Protein AF-A0A350BDI0-F1 (afdb_monomer_lite)

Structure (mmCIF, N/CA/C/O backbone):
data_AF-A0A350BDI0-F1
#
_entry.id   AF-A0A350BDI0-F1
#
loop_
_atom_site.group_PDB
_atom_site.id
_atom_site.type_symbol
_atom_site.label_atom_id
_atom_site.label_alt_id
_atom_site.label_comp_id
_atom_site.label_asym_id
_atom_site.label_entity_id
_atom_site.label_seq_id
_atom_site.pdbx_PDB_ins_code
_atom_site.Cartn_x
_atom_site.Cartn_y
_atom_site.Cartn_z
_atom_site.occupancy
_atom_site.B_iso_or_equiv
_atom_site.auth_seq_id
_atom_site.auth_comp_id
_atom_site.auth_asym_id
_atom_site.auth_atom_id
_atom_site.pdbx_PDB_model_num
ATOM 1 N N . PRO A 1 1 ? 14.916 -5.501 -2.674 1.00 59.56 1 PRO A N 1
ATOM 2 C CA . PRO A 1 1 ? 14.073 -5.862 -1.503 1.00 59.56 1 PRO A CA 1
ATOM 3 C C . PRO A 1 1 ? 14.096 -4.829 -0.357 1.00 59.56 1 PRO A C 1
ATOM 5 O O . PRO A 1 1 ? 13.028 -4.463 0.115 1.00 59.56 1 PRO A O 1
ATOM 8 N N . MET A 1 2 ? 15.261 -4.308 0.056 1.00 70.38 2 MET A N 1
ATOM 9 C CA . MET A 1 2 ? 15.358 -3.396 1.215 1.00 70.38 2 MET A CA 1
ATOM 10 C C . MET A 1 2 ? 14.711 -2.016 0.993 1.00 70.38 2 MET A C 1
ATOM 12 O O . MET A 1 2 ? 13.982 -1.538 1.856 1.00 70.38 2 MET A O 1
ATOM 16 N N . ILE A 1 3 ? 14.887 -1.408 -0.188 1.00 75.31 3 ILE A N 1
ATOM 17 C CA . ILE A 1 3 ? 14.303 -0.087 -0.506 1.00 75.31 3 ILE A CA 1
ATOM 18 C C . ILE A 1 3 ? 12.767 -0.131 -0.487 1.00 75.31 3 ILE A C 1
ATOM 20 O O . ILE A 1 3 ? 12.124 0.785 0.014 1.00 75.31 3 ILE A O 1
ATOM 24 N N . ALA A 1 4 ? 12.167 -1.226 -0.965 1.00 73.25 4 ALA A N 1
ATOM 25 C CA . ALA A 1 4 ? 10.717 -1.405 -0.957 1.00 73.25 4 ALA A CA 1
ATOM 26 C C . ALA A 1 4 ? 10.143 -1.430 0.473 1.00 73.25 4 ALA A C 1
ATOM 28 O O . ALA A 1 4 ? 9.138 -0.776 0.737 1.00 73.25 4 ALA A O 1
ATOM 29 N N . ILE A 1 5 ? 10.817 -2.114 1.404 1.00 77.25 5 ILE A N 1
ATOM 30 C CA . ILE A 1 5 ? 10.423 -2.169 2.821 1.00 77.25 5 ILE A CA 1
ATOM 31 C C . ILE A 1 5 ? 10.563 -0.790 3.476 1.00 77.25 5 ILE A C 1
ATOM 33 O O . ILE A 1 5 ? 9.698 -0.384 4.252 1.00 77.25 5 ILE A O 1
ATOM 37 N N . MET A 1 6 ? 11.613 -0.039 3.133 1.00 80.25 6 MET A N 1
ATOM 38 C CA . MET A 1 6 ? 11.813 1.323 3.631 1.00 80.25 6 MET A CA 1
ATOM 39 C C . MET A 1 6 ? 10.708 2.270 3.139 1.00 80.25 6 MET A C 1
ATOM 41 O O . MET A 1 6 ? 10.126 2.999 3.941 1.00 80.25 6 MET A O 1
ATOM 45 N N . LEU A 1 7 ? 10.358 2.209 1.848 1.00 78.62 7 LEU A N 1
ATOM 46 C CA . LEU A 1 7 ? 9.259 2.987 1.261 1.00 78.62 7 LEU A CA 1
ATOM 47 C C . LEU A 1 7 ? 7.909 2.633 1.895 1.00 78.62 7 LEU A C 1
ATOM 49 O O . LEU A 1 7 ? 7.132 3.526 2.232 1.00 78.62 7 LEU A O 1
ATOM 53 N N . GLN A 1 8 ? 7.648 1.342 2.107 1.00 80.00 8 GLN A N 1
ATOM 54 C CA . GLN A 1 8 ? 6.439 0.877 2.781 1.00 80.00 8 GLN A CA 1
ATOM 55 C C . GLN A 1 8 ? 6.377 1.383 4.231 1.00 80.00 8 GLN A C 1
ATOM 57 O O . GLN A 1 8 ? 5.349 1.907 4.654 1.00 80.00 8 GLN A O 1
ATOM 62 N N . SER A 1 9 ? 7.479 1.293 4.976 1.00 80.44 9 SER A N 1
ATOM 63 C CA . SER A 1 9 ? 7.568 1.764 6.367 1.00 80.44 9 SER A CA 1
ATOM 64 C C . SER A 1 9 ? 7.362 3.277 6.481 1.00 80.44 9 SER A C 1
ATOM 66 O O . SER A 1 9 ? 6.644 3.742 7.366 1.00 80.44 9 SER A O 1
ATOM 68 N N . LEU A 1 10 ? 7.935 4.051 5.554 1.00 83.69 10 LEU A N 1
ATOM 69 C CA . LEU A 1 10 ? 7.781 5.506 5.502 1.00 83.69 10 LEU A CA 1
ATOM 70 C C . LEU A 1 10 ? 6.335 5.917 5.196 1.00 83.69 10 LEU A C 1
ATOM 72 O O . LEU A 1 10 ? 5.804 6.845 5.814 1.00 83.69 10 LEU A O 1
ATOM 76 N N . LEU A 1 11 ? 5.672 5.195 4.291 1.00 85.50 11 LEU A N 1
ATOM 77 C CA . LEU A 1 11 ? 4.246 5.377 4.031 1.00 85.50 11 LEU A CA 1
ATOM 78 C C . LEU A 1 11 ? 3.411 5.084 5.273 1.00 85.50 11 LEU A C 1
ATOM 80 O O . LEU A 1 11 ? 2.611 5.926 5.672 1.00 85.50 11 LEU A O 1
ATOM 84 N N . VAL A 1 12 ? 3.624 3.933 5.916 1.00 84.06 12 VAL A N 1
ATOM 85 C CA . VAL A 1 12 ? 2.906 3.565 7.145 1.00 84.06 12 VAL A CA 1
ATOM 86 C C . VAL A 1 12 ? 3.048 4.674 8.182 1.00 84.06 12 VAL A C 1
ATOM 88 O O . VAL A 1 12 ? 2.034 5.192 8.645 1.00 84.06 12 VAL A O 1
ATOM 91 N N . PHE A 1 13 ? 4.278 5.108 8.471 1.00 83.94 13 PHE A N 1
ATOM 92 C CA . PHE A 1 13 ? 4.558 6.185 9.423 1.00 83.94 13 PHE A CA 1
ATOM 93 C C . PHE A 1 13 ? 3.801 7.481 9.094 1.00 83.94 13 PHE A C 1
ATOM 95 O O . PHE A 1 13 ? 3.209 8.101 9.980 1.00 83.94 13 PHE A O 1
ATOM 102 N N . SER A 1 14 ? 3.754 7.856 7.815 1.00 82.25 14 SER A N 1
ATOM 103 C CA . SER A 1 14 ? 3.055 9.062 7.351 1.00 82.25 14 SER A CA 1
ATOM 104 C C . SER A 1 14 ? 1.539 8.991 7.578 1.00 82.25 14 SER A C 1
ATOM 106 O O . SER A 1 14 ? 0.902 10.007 7.866 1.00 82.25 14 SER A O 1
ATOM 108 N N . PHE A 1 15 ? 0.956 7.792 7.500 1.00 83.81 15 PHE A N 1
ATOM 109 C CA . PHE A 1 15 ? -0.486 7.580 7.644 1.00 83.81 15 PHE A CA 1
ATOM 110 C C . PHE A 1 15 ? -0.942 7.244 9.074 1.00 83.81 15 PHE A C 1
ATOM 112 O O . PHE A 1 15 ? -2.139 7.382 9.351 1.00 83.81 15 PHE A O 1
ATOM 119 N N . VAL A 1 16 ? -0.039 6.891 10.005 1.00 83.44 16 VAL A N 1
ATOM 120 C CA . VAL A 1 16 ? -0.389 6.621 11.419 1.00 83.44 16 VAL A CA 1
ATOM 121 C C . VAL A 1 16 ? -1.165 7.792 12.031 1.00 83.44 16 VAL A C 1
ATOM 123 O O . VAL A 1 16 ? -2.277 7.603 12.525 1.00 83.44 16 VAL A O 1
ATOM 126 N N . LYS A 1 17 ? -0.651 9.024 11.909 1.00 80.19 17 LYS A N 1
ATOM 127 C CA . LYS A 1 17 ? -1.296 10.224 12.482 1.00 80.19 17 LYS A CA 1
ATOM 128 C C . LYS A 1 17 ? -2.691 10.490 11.912 1.00 80.19 17 LYS A C 1
ATOM 130 O O . LYS A 1 17 ? -3.558 11.040 12.588 1.00 80.19 17 LYS A O 1
ATOM 135 N N . VAL A 1 18 ? -2.920 10.125 10.650 1.00 82.31 18 VAL A N 1
ATOM 136 C CA . VAL A 1 18 ? -4.236 10.267 10.012 1.00 82.31 18 VAL A CA 1
ATOM 137 C C . VAL A 1 18 ? -5.188 9.186 10.529 1.00 82.31 18 VAL A C 1
ATOM 139 O O . VAL A 1 18 ? -6.356 9.470 10.793 1.00 82.31 18 VAL A O 1
ATOM 142 N N . PHE A 1 19 ? -4.685 7.967 10.746 1.00 82.69 19 PHE A N 1
ATOM 143 C CA . PHE A 1 19 ? -5.452 6.839 11.276 1.00 82.69 19 PHE A CA 1
ATOM 144 C C . PHE A 1 19 ? -5.875 7.013 12.747 1.00 82.69 19 PHE A C 1
ATOM 146 O O . PHE A 1 19 ? -6.914 6.495 13.163 1.00 82.69 19 PHE A O 1
ATOM 153 N N . GLU A 1 20 ? -5.120 7.779 13.534 1.00 82.50 20 GLU A N 1
ATOM 154 C CA . GLU A 1 20 ? -5.454 8.107 14.929 1.00 82.50 20 GLU A CA 1
ATOM 155 C C . GLU A 1 20 ? -6.651 9.064 15.068 1.00 82.50 20 GLU A C 1
ATOM 157 O O . GLU A 1 20 ? -7.243 9.176 16.147 1.00 82.50 20 GLU A O 1
ATOM 162 N N . ARG A 1 21 ? -7.079 9.725 13.982 1.00 83.50 21 ARG A N 1
ATOM 163 C CA . ARG A 1 21 ? -8.254 10.607 14.015 1.00 83.50 21 ARG A CA 1
ATOM 164 C C . ARG A 1 21 ? -9.523 9.822 14.372 1.00 83.50 21 ARG A C 1
ATOM 166 O O . ARG A 1 21 ? -9.756 8.706 13.910 1.00 83.50 21 ARG A O 1
ATOM 173 N N . LYS A 1 22 ? -10.396 10.432 15.186 1.00 78.56 22 LYS A N 1
ATOM 174 C CA . LYS A 1 22 ? -11.619 9.778 15.696 1.00 78.56 22 LYS A CA 1
ATOM 175 C C . LYS A 1 22 ? -12.635 9.432 14.601 1.00 78.56 22 LYS A C 1
ATOM 177 O O . LYS A 1 22 ? -13.377 8.466 14.760 1.00 78.56 22 LYS A O 1
ATOM 182 N N . GLN A 1 23 ? -12.682 10.192 13.50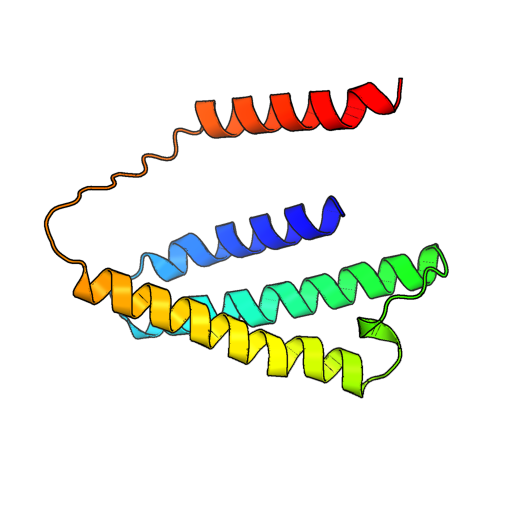6 1.00 87.44 23 GLN A N 1
ATOM 183 C CA . GLN A 1 23 ? -13.673 9.973 12.451 1.00 87.44 23 GLN A CA 1
ATOM 184 C C . GLN A 1 23 ? -13.318 8.742 11.608 1.00 87.44 23 GLN A C 1
ATOM 186 O O . GLN A 1 23 ? -12.214 8.632 11.076 1.00 87.44 23 GLN A O 1
ATOM 191 N N . ILE A 1 24 ? -14.286 7.836 11.445 1.00 84.44 24 ILE A N 1
ATOM 192 C CA . ILE A 1 24 ? -14.142 6.598 10.660 1.00 84.44 24 ILE A CA 1
ATOM 193 C C . ILE A 1 24 ? -13.760 6.886 9.203 1.00 84.44 24 ILE A C 1
ATOM 195 O O . ILE A 1 24 ? -12.952 6.151 8.641 1.00 84.44 24 ILE A O 1
ATOM 199 N N . GLY A 1 25 ? -14.266 7.980 8.620 1.00 86.88 25 GLY A N 1
ATOM 200 C CA . GLY A 1 25 ? -13.929 8.386 7.254 1.00 86.88 25 GLY A CA 1
ATOM 201 C C . GLY A 1 25 ? -12.421 8.539 7.035 1.00 86.88 25 GLY A C 1
ATOM 202 O O . GLY A 1 25 ? -11.892 7.991 6.073 1.00 86.88 25 GLY A O 1
ATOM 203 N N . TYR A 1 26 ? -11.704 9.172 7.973 1.00 87.56 26 TYR A N 1
ATOM 204 C CA . TYR A 1 26 ? -10.244 9.290 7.887 1.00 87.56 26 TYR A CA 1
ATOM 205 C C . TYR A 1 26 ? -9.543 7.935 7.979 1.00 87.56 26 TYR A C 1
ATOM 207 O O . TYR A 1 26 ? -8.549 7.727 7.298 1.00 87.56 26 TYR A O 1
ATOM 215 N N . LYS A 1 27 ? -10.066 6.987 8.764 1.00 87.19 27 LYS A N 1
ATOM 216 C CA . LYS A 1 27 ? -9.471 5.647 8.886 1.00 87.19 27 LYS A CA 1
ATOM 217 C C . LYS A 1 27 ? -9.603 4.848 7.596 1.00 87.19 27 LYS A C 1
ATOM 219 O O . LYS A 1 27 ? -8.628 4.249 7.155 1.00 87.19 27 LYS A O 1
ATOM 224 N N . ILE A 1 28 ? -10.785 4.876 6.981 1.00 88.00 28 ILE A N 1
ATOM 225 C CA . ILE A 1 28 ? -11.038 4.217 5.693 1.00 88.00 28 ILE A CA 1
ATOM 226 C C . ILE A 1 28 ? -10.168 4.850 4.603 1.00 88.00 28 ILE A C 1
ATOM 228 O O . ILE A 1 28 ? -9.496 4.136 3.861 1.00 88.00 28 ILE A O 1
ATOM 232 N N . LEU A 1 29 ? -10.118 6.185 4.557 1.00 89.88 29 LEU A N 1
ATOM 233 C CA . LEU A 1 29 ? -9.281 6.915 3.608 1.00 89.88 29 LEU A CA 1
ATOM 234 C C . LEU A 1 29 ? -7.794 6.588 3.797 1.00 89.88 29 LEU A C 1
ATOM 236 O O . LEU A 1 29 ? -7.095 6.400 2.805 1.00 89.88 29 LEU A O 1
ATOM 240 N N . SER A 1 30 ? -7.319 6.468 5.040 1.00 87.94 30 SER A N 1
ATOM 241 C CA . SER A 1 30 ? -5.942 6.059 5.338 1.00 87.94 30 SER A CA 1
ATOM 242 C C . SER A 1 30 ? -5.647 4.643 4.859 1.00 87.94 30 SER A C 1
ATOM 244 O O . SER A 1 30 ? -4.595 4.432 4.270 1.00 87.94 30 SER A O 1
ATOM 246 N N . ILE A 1 31 ? -6.556 3.684 5.070 1.00 89.81 31 ILE A N 1
ATOM 247 C CA . ILE A 1 31 ? -6.377 2.297 4.607 1.00 89.81 31 ILE A CA 1
ATOM 248 C C . ILE A 1 31 ? -6.244 2.261 3.081 1.00 89.81 31 ILE A C 1
ATOM 250 O O . ILE A 1 31 ? -5.280 1.699 2.562 1.00 89.81 31 ILE A O 1
ATOM 254 N N . ALA A 1 32 ? -7.174 2.901 2.369 1.00 91.25 32 ALA A N 1
ATOM 255 C CA . ALA A 1 32 ? -7.148 2.941 0.911 1.00 91.25 32 ALA A CA 1
ATOM 256 C C . ALA A 1 32 ? -5.890 3.660 0.396 1.00 91.25 32 ALA A C 1
ATOM 258 O O . ALA A 1 32 ? -5.139 3.112 -0.408 1.00 91.25 32 ALA A O 1
ATOM 259 N N . SER A 1 33 ? -5.615 4.863 0.909 1.00 90.94 33 SER A N 1
ATOM 260 C CA . SER A 1 33 ? -4.455 5.666 0.499 1.00 90.94 33 SER A CA 1
ATOM 261 C C . SER A 1 33 ? -3.132 4.947 0.745 1.00 90.94 33 SER A C 1
ATOM 263 O O . SER A 1 33 ? -2.246 5.003 -0.103 1.00 90.94 33 SER A O 1
ATOM 265 N N . LEU A 1 34 ? -3.002 4.236 1.867 1.00 90.69 34 LEU A N 1
ATOM 266 C CA . LEU A 1 34 ? -1.814 3.443 2.172 1.00 90.69 34 LEU A CA 1
ATOM 267 C C . LEU A 1 34 ? -1.656 2.295 1.172 1.00 90.69 34 LEU A C 1
ATOM 269 O O . LEU A 1 34 ? -0.566 2.107 0.635 1.00 90.69 34 LEU A O 1
ATOM 273 N N . SER A 1 35 ? -2.744 1.586 0.862 1.00 91.00 35 SER A N 1
ATOM 274 C CA . SER A 1 35 ? -2.718 0.442 -0.050 1.00 91.00 35 SER A CA 1
ATOM 275 C C . SER A 1 35 ? -2.325 0.822 -1.481 1.00 91.00 35 SER A C 1
ATOM 277 O O . SER A 1 35 ? -1.455 0.180 -2.085 1.00 91.00 35 SER A O 1
ATOM 279 N N . PHE A 1 36 ? -2.916 1.894 -2.019 1.00 93.06 36 PHE A N 1
ATOM 280 C CA . PHE A 1 36 ? -2.587 2.396 -3.357 1.00 93.06 36 PHE A CA 1
ATOM 281 C C . PHE A 1 36 ? -1.239 3.121 -3.385 1.00 93.06 36 PHE A C 1
ATOM 283 O O . PHE A 1 36 ? -0.455 2.927 -4.315 1.00 93.06 36 PHE A O 1
ATOM 290 N N . GLY A 1 37 ? -0.940 3.918 -2.356 1.00 91.12 37 GLY A N 1
ATOM 291 C CA . GLY A 1 37 ? 0.296 4.692 -2.261 1.00 91.12 37 GLY A CA 1
ATOM 292 C C . GLY A 1 37 ? 1.535 3.804 -2.255 1.00 91.12 37 GLY A C 1
ATOM 293 O O . GLY A 1 37 ? 2.478 4.059 -3.004 1.00 91.12 37 GLY A O 1
ATOM 294 N N . TRP A 1 38 ? 1.516 2.713 -1.484 1.00 90.06 38 TRP A N 1
ATOM 295 C CA . TRP A 1 38 ? 2.632 1.763 -1.461 1.00 90.06 38 TRP A CA 1
ATOM 296 C C . TRP A 1 38 ? 2.843 1.116 -2.826 1.00 90.06 38 TRP A C 1
ATOM 298 O O . TRP A 1 38 ? 3.975 1.051 -3.294 1.00 90.06 38 TRP A O 1
ATOM 308 N N . ARG A 1 39 ? 1.772 0.702 -3.507 1.00 91.12 39 ARG A N 1
ATOM 309 C CA . ARG A 1 39 ? 1.873 0.086 -4.837 1.00 91.12 39 ARG A CA 1
ATOM 310 C C . ARG A 1 39 ? 2.441 1.044 -5.869 1.00 91.12 39 ARG A C 1
ATOM 312 O O . ARG A 1 39 ? 3.292 0.638 -6.653 1.00 91.12 39 ARG A O 1
ATOM 319 N N . ALA A 1 40 ? 2.016 2.304 -5.847 1.00 91.50 40 ALA A N 1
ATOM 320 C CA . ALA A 1 40 ? 2.564 3.324 -6.731 1.00 91.50 40 ALA A CA 1
ATOM 321 C C . ALA A 1 40 ? 4.072 3.517 -6.491 1.00 91.50 40 ALA A C 1
ATOM 323 O O . ALA A 1 40 ? 4.855 3.473 -7.442 1.00 91.50 40 ALA A O 1
ATOM 324 N N . LEU A 1 41 ? 4.498 3.640 -5.226 1.00 90.94 41 LEU A N 1
ATOM 325 C CA . LEU A 1 41 ? 5.922 3.734 -4.882 1.00 90.94 41 LEU A CA 1
ATOM 326 C C . LEU A 1 41 ? 6.695 2.460 -5.239 1.00 90.94 41 LEU A C 1
ATOM 328 O O . LEU A 1 41 ? 7.838 2.540 -5.687 1.00 90.94 41 LEU A O 1
ATOM 332 N N . PHE A 1 42 ? 6.082 1.288 -5.080 1.00 91.38 42 PHE A N 1
ATOM 333 C CA . PHE A 1 42 ? 6.689 0.020 -5.459 1.00 91.38 42 PHE A CA 1
ATOM 334 C C . PHE A 1 42 ? 6.935 -0.047 -6.961 1.00 91.38 42 PHE A C 1
ATOM 336 O O . PHE A 1 42 ? 8.057 -0.354 -7.355 1.00 91.38 42 PHE A O 1
ATOM 343 N N . ILE A 1 43 ? 5.929 0.291 -7.778 1.00 92.81 43 ILE A N 1
ATOM 344 C CA . ILE A 1 43 ? 6.051 0.364 -9.239 1.00 92.81 43 ILE A CA 1
ATOM 345 C C . ILE A 1 43 ? 7.167 1.331 -9.636 1.00 92.81 43 ILE A C 1
ATOM 347 O O . ILE A 1 43 ? 8.022 0.963 -10.438 1.00 92.81 43 ILE A O 1
ATOM 351 N N . ALA A 1 44 ? 7.217 2.524 -9.037 1.00 89.75 44 ALA A N 1
ATOM 352 C CA . ALA A 1 44 ? 8.288 3.484 -9.298 1.00 89.75 44 ALA A CA 1
ATOM 353 C C . ALA A 1 44 ? 9.671 2.897 -8.966 1.00 89.75 44 ALA A C 1
ATOM 355 O O . ALA A 1 44 ? 10.594 2.964 -9.779 1.00 89.75 44 ALA A O 1
ATOM 356 N N . ASN A 1 45 ? 9.805 2.249 -7.806 1.00 89.50 45 ASN A N 1
ATOM 357 C CA . ASN A 1 45 ? 11.051 1.613 -7.402 1.00 89.50 45 ASN A CA 1
ATOM 358 C C . ASN A 1 45 ? 11.462 0.483 -8.360 1.00 89.50 45 ASN A C 1
ATOM 360 O O . ASN A 1 45 ? 12.617 0.437 -8.781 1.00 89.50 45 AS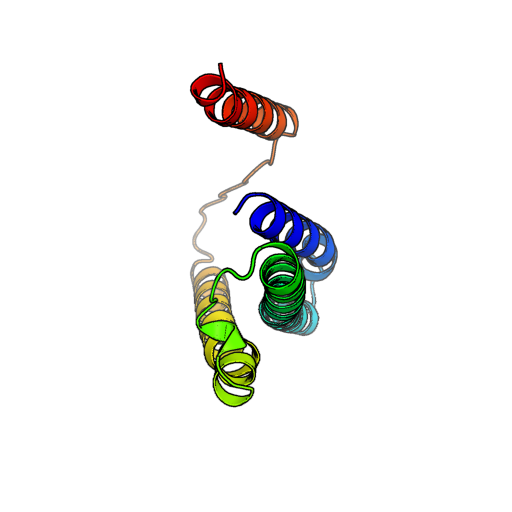N A O 1
ATOM 364 N N . ILE A 1 46 ? 10.559 -0.434 -8.720 1.00 91.00 46 ILE A N 1
ATOM 365 C CA . ILE A 1 46 ? 10.911 -1.531 -9.635 1.00 91.00 46 ILE A CA 1
ATOM 366 C C . ILE A 1 46 ? 11.172 -1.025 -11.057 1.00 91.00 46 ILE A C 1
ATOM 368 O O . ILE A 1 46 ? 12.017 -1.600 -11.730 1.00 91.00 46 ILE A O 1
ATOM 372 N N . ALA A 1 47 ? 10.528 0.061 -11.498 1.00 90.19 47 ALA A N 1
ATOM 373 C CA . ALA A 1 47 ? 10.787 0.676 -12.800 1.00 90.19 47 ALA A CA 1
ATOM 374 C C . ALA A 1 47 ? 12.208 1.248 -12.876 1.00 90.19 47 ALA A C 1
ATOM 376 O O . ALA A 1 47 ? 12.926 0.985 -13.840 1.00 90.19 47 ALA A O 1
ATOM 377 N N . ILE A 1 48 ? 12.649 1.949 -11.826 1.00 88.75 48 ILE A N 1
ATOM 378 C CA . ILE A 1 48 ? 14.034 2.427 -11.711 1.00 88.75 48 ILE A CA 1
ATOM 379 C C . ILE A 1 48 ? 15.005 1.241 -11.699 1.00 88.75 48 ILE A C 1
ATOM 381 O O . ILE A 1 48 ? 15.973 1.225 -12.454 1.00 88.75 48 ILE A O 1
ATOM 385 N N . ASN A 1 49 ? 14.737 0.216 -10.884 1.00 86.81 49 ASN A N 1
ATOM 386 C CA . ASN A 1 49 ? 15.606 -0.963 -10.823 1.00 86.81 49 ASN A CA 1
ATOM 387 C C . ASN A 1 49 ? 15.660 -1.707 -12.165 1.00 86.81 49 ASN A C 1
ATOM 389 O O . ASN A 1 49 ? 16.736 -2.149 -12.561 1.00 86.81 49 ASN A O 1
ATOM 393 N N . HIS A 1 50 ? 14.540 -1.821 -12.881 1.00 89.31 50 HIS A N 1
ATOM 394 C CA . HIS A 1 50 ? 14.496 -2.414 -14.215 1.00 89.31 50 HIS A CA 1
ATOM 395 C C . HIS A 1 50 ? 15.370 -1.633 -15.198 1.00 89.31 50 HIS A C 1
ATOM 397 O O . HIS A 1 50 ? 16.181 -2.236 -15.892 1.00 89.31 50 HIS A O 1
ATOM 403 N N . ALA A 1 51 ? 15.273 -0.301 -15.199 1.00 88.62 51 ALA A N 1
ATOM 404 C CA . ALA A 1 51 ? 16.089 0.552 -16.058 1.00 88.62 51 ALA A CA 1
ATOM 405 C C . ALA A 1 51 ? 17.597 0.435 -15.763 1.00 88.62 51 ALA A C 1
ATOM 407 O O . ALA A 1 51 ? 18.407 0.530 -16.679 1.00 88.62 51 ALA A O 1
ATOM 408 N N . LEU A 1 52 ? 17.975 0.208 -14.500 1.00 89.56 52 LEU A N 1
ATOM 409 C CA . LEU A 1 52 ? 19.378 0.092 -14.083 1.00 89.56 52 LEU A CA 1
ATOM 410 C C . LEU A 1 52 ? 19.969 -1.311 -14.277 1.00 89.56 52 LEU A C 1
ATOM 412 O O . LEU A 1 52 ? 21.154 -1.438 -14.566 1.00 89.56 52 LEU A O 1
ATOM 416 N N . THR A 1 53 ? 19.175 -2.363 -14.072 1.00 90.44 53 THR A N 1
ATOM 417 C CA . THR A 1 53 ? 19.673 -3.752 -13.997 1.00 90.44 53 THR A CA 1
ATOM 418 C C . THR A 1 53 ? 19.211 -4.640 -15.147 1.00 90.44 53 THR A C 1
ATOM 420 O O . THR A 1 53 ? 19.723 -5.743 -15.308 1.00 90.44 53 THR A O 1
ATOM 423 N N . GLY A 1 54 ? 18.207 -4.212 -15.915 1.00 87.44 54 GLY A N 1
ATOM 424 C CA . GLY A 1 54 ? 17.542 -5.042 -16.919 1.00 87.44 54 GLY A CA 1
ATOM 425 C C . GLY A 1 54 ? 16.702 -6.184 -16.335 1.00 87.44 54 GLY A C 1
ATOM 426 O O . GLY A 1 54 ? 16.156 -6.985 -17.090 1.00 87.44 54 GLY A O 1
ATOM 427 N N . PHE A 1 55 ? 16.571 -6.284 -15.005 1.00 88.81 55 PHE A N 1
ATOM 428 C CA . PHE A 1 55 ? 15.864 -7.392 -14.367 1.00 88.81 55 PHE A CA 1
ATOM 429 C C . PHE A 1 55 ? 14.364 -7.378 -14.712 1.00 88.81 55 PHE A C 1
ATOM 431 O O . PHE A 1 55 ? 13.700 -6.369 -14.459 1.00 88.81 55 PHE A O 1
ATOM 438 N N . PRO A 1 56 ? 13.790 -8.466 -15.255 1.00 89.06 56 PRO A N 1
ATOM 439 C CA . PRO A 1 56 ? 12.395 -8.485 -15.681 1.00 89.06 56 PRO A CA 1
ATOM 440 C C . PRO A 1 56 ? 11.444 -8.620 -14.481 1.00 89.06 56 PRO A C 1
ATOM 442 O O . PRO A 1 56 ? 11.360 -9.670 -13.845 1.00 89.06 56 PRO A O 1
ATOM 445 N N . PHE A 1 57 ? 10.677 -7.567 -14.190 1.00 89.88 57 PHE A N 1
ATOM 446 C CA . PHE A 1 57 ? 9.613 -7.606 -13.181 1.00 89.88 57 PHE A CA 1
ATOM 447 C C . PHE A 1 57 ? 8.261 -7.888 -13.837 1.00 89.88 57 PHE A C 1
ATOM 449 O O . PHE A 1 57 ? 7.849 -7.162 -14.740 1.00 89.88 57 PHE A O 1
ATOM 456 N N . SER A 1 58 ? 7.530 -8.894 -13.345 1.00 91.50 58 SER A N 1
ATOM 457 C CA . SER A 1 58 ? 6.222 -9.300 -13.891 1.00 91.50 58 SER A CA 1
ATOM 458 C C . SER A 1 58 ? 5.186 -8.174 -13.884 1.00 91.50 58 SER A C 1
ATOM 460 O O . SER A 1 58 ? 4.335 -8.101 -14.768 1.00 91.50 58 SER A O 1
ATOM 462 N N . GLN A 1 59 ? 5.289 -7.256 -12.923 1.00 91.50 59 GLN A N 1
ATOM 463 C CA . GLN A 1 59 ? 4.412 -6.095 -12.806 1.00 91.50 59 GLN A CA 1
ATOM 464 C C . GLN A 1 59 ? 4.669 -5.039 -13.888 1.00 91.50 59 GLN A C 1
ATOM 466 O O . GLN A 1 59 ? 3.786 -4.228 -14.122 1.00 91.50 59 GLN A O 1
ATOM 471 N N . LEU A 1 60 ? 5.840 -5.042 -14.540 1.00 92.31 60 LEU A N 1
ATOM 472 C CA . LEU A 1 60 ? 6.209 -4.093 -15.600 1.00 92.31 60 LEU A CA 1
ATOM 473 C C . LEU A 1 60 ? 6.069 -4.675 -17.015 1.00 92.31 60 LEU A C 1
ATOM 475 O O . LEU A 1 60 ? 6.277 -3.954 -17.985 1.00 92.31 60 LEU A O 1
ATOM 479 N N . VAL A 1 61 ? 5.714 -5.959 -17.148 1.00 91.75 61 VAL A N 1
ATOM 480 C CA . VAL A 1 61 ? 5.634 -6.655 -18.450 1.00 91.75 61 VAL A CA 1
ATOM 481 C C . VAL A 1 61 ? 4.609 -6.011 -19.386 1.00 91.75 61 VAL A C 1
ATOM 483 O O . VAL A 1 61 ? 4.778 -6.022 -20.601 1.00 91.75 61 VAL A O 1
ATOM 486 N N . SER A 1 62 ? 3.532 -5.449 -18.838 1.00 93.69 62 SER A N 1
ATOM 487 C CA . SER A 1 62 ? 2.519 -4.732 -19.611 1.00 93.69 62 SER A CA 1
ATOM 488 C C . SER A 1 62 ? 1.832 -3.672 -18.761 1.00 93.69 62 SER A C 1
ATOM 490 O O . SER A 1 62 ? 1.728 -3.814 -17.542 1.00 93.69 62 SER A O 1
ATOM 492 N N . SER A 1 63 ? 1.264 -2.651 -19.407 1.00 91.81 63 SER A N 1
ATOM 493 C CA . SER A 1 63 ? 0.436 -1.647 -18.726 1.00 91.81 63 SER A CA 1
ATOM 494 C C . SER A 1 63 ? -0.735 -2.286 -17.973 1.00 91.81 63 SER A C 1
ATOM 496 O O . SER A 1 63 ? -1.089 -1.830 -16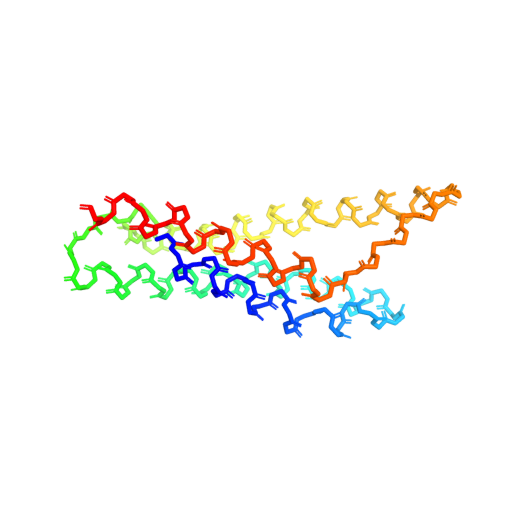.889 1.00 91.81 63 SER A O 1
ATOM 498 N N . GLN A 1 64 ? -1.294 -3.382 -18.498 1.00 95.12 64 GLN A N 1
ATOM 499 C CA . GLN A 1 64 ? -2.368 -4.122 -17.840 1.00 95.12 64 GLN A CA 1
ATOM 500 C C . GLN A 1 64 ? -1.900 -4.792 -16.542 1.00 95.12 64 GLN A C 1
ATOM 502 O O . GLN A 1 64 ? -2.629 -4.765 -15.549 1.00 95.12 64 GLN A O 1
ATOM 507 N N . ALA A 1 65 ? -0.691 -5.362 -16.518 1.00 92.75 65 ALA A N 1
ATOM 508 C CA . ALA A 1 65 ? -0.106 -5.939 -15.308 1.00 92.75 65 ALA A CA 1
ATOM 509 C C . ALA A 1 65 ? 0.152 -4.858 -14.246 1.00 92.75 65 ALA A C 1
ATOM 511 O O . ALA A 1 65 ? -0.211 -5.050 -13.083 1.00 92.75 65 ALA A O 1
ATOM 512 N N . THR A 1 66 ? 0.673 -3.696 -14.655 1.00 93.88 66 THR A N 1
ATOM 513 C CA . THR A 1 66 ? 0.883 -2.542 -13.768 1.00 93.88 66 THR A CA 1
ATOM 514 C C . THR A 1 66 ? -0.432 -2.061 -13.158 1.00 93.88 66 THR A C 1
ATOM 516 O O . THR A 1 66 ? -0.543 -1.916 -11.939 1.00 93.88 66 THR A O 1
ATOM 519 N N . LEU A 1 67 ? -1.455 -1.842 -13.990 1.00 94.25 67 LEU A N 1
ATOM 520 C CA . LEU A 1 67 ? -2.763 -1.369 -13.537 1.00 94.25 67 LEU A CA 1
ATOM 521 C C . LEU A 1 67 ? -3.464 -2.404 -12.654 1.00 94.25 67 LEU A C 1
ATOM 523 O O . LEU A 1 67 ? -4.033 -2.036 -11.630 1.00 94.25 67 LEU A O 1
ATOM 527 N N . SER A 1 68 ? -3.377 -3.694 -12.987 1.00 94.50 68 SER A N 1
ATOM 528 C CA . SER A 1 68 ? -3.926 -4.769 -12.149 1.00 94.50 68 SER A CA 1
ATOM 529 C C . SER A 1 68 ? -3.230 -4.812 -10.788 1.00 94.50 68 SER A C 1
ATOM 531 O O . SER A 1 68 ? -3.886 -4.921 -9.754 1.00 94.50 68 SER A O 1
ATOM 533 N N . PHE A 1 69 ? -1.906 -4.649 -10.762 1.00 93.69 69 PHE A N 1
ATOM 534 C CA . PHE A 1 69 ? -1.158 -4.598 -9.513 1.00 93.69 69 PHE A CA 1
ATOM 535 C C . PHE A 1 69 ? -1.579 -3.412 -8.637 1.00 93.69 69 PHE A C 1
ATOM 537 O O . PHE A 1 69 ? -1.814 -3.593 -7.443 1.00 93.69 69 PHE A O 1
ATOM 544 N N . ILE A 1 70 ? -1.713 -2.217 -9.220 1.00 93.62 70 ILE A N 1
ATOM 545 C CA . ILE A 1 70 ? -2.104 -1.009 -8.483 1.00 93.62 70 ILE A CA 1
ATOM 546 C C . ILE A 1 70 ? -3.562 -1.102 -8.020 1.00 93.62 70 ILE A C 1
ATOM 548 O O . ILE A 1 70 ? -3.840 -0.945 -6.833 1.00 93.62 70 ILE A O 1
ATOM 552 N N . PHE A 1 71 ? -4.488 -1.362 -8.942 1.00 94.31 71 PHE A N 1
ATOM 553 C CA . PHE A 1 71 ? -5.918 -1.239 -8.685 1.00 94.31 71 PHE A CA 1
ATOM 554 C C . PHE A 1 71 ? -6.543 -2.517 -8.144 1.00 94.31 71 PHE A C 1
ATOM 556 O O . PHE A 1 71 ? -7.133 -2.481 -7.068 1.00 94.31 71 PHE A O 1
ATOM 563 N N . LEU A 1 72 ? -6.406 -3.649 -8.840 1.00 93.81 72 LEU A N 1
ATOM 564 C CA . LEU A 1 72 ? -7.058 -4.896 -8.430 1.00 93.81 72 LEU A CA 1
ATOM 565 C C . LEU A 1 72 ? -6.494 -5.382 -7.094 1.00 93.81 72 LEU A C 1
ATOM 567 O O . LEU A 1 72 ? -7.243 -5.565 -6.134 1.00 93.81 72 LEU A O 1
ATOM 571 N N . TYR A 1 73 ? -5.170 -5.520 -6.991 1.00 93.00 73 TYR A N 1
ATOM 572 C CA . TYR A 1 73 ? -4.567 -5.953 -5.730 1.00 93.00 73 TYR A CA 1
ATOM 573 C C . TYR A 1 73 ? -4.654 -4.880 -4.643 1.00 93.00 73 TYR A C 1
ATOM 575 O O . TYR A 1 73 ? -4.686 -5.236 -3.466 1.00 93.00 73 TYR A O 1
ATOM 583 N N . GLY A 1 74 ? -4.701 -3.592 -5.004 1.00 92.25 74 GLY A N 1
ATOM 584 C CA . GLY A 1 74 ? -4.930 -2.500 -4.051 1.00 92.25 74 GLY A CA 1
ATOM 585 C C . GLY A 1 74 ? -6.327 -2.553 -3.441 1.00 92.25 74 GLY A C 1
ATOM 586 O O . GLY A 1 74 ? -6.481 -2.445 -2.226 1.00 92.25 74 GLY A O 1
ATOM 587 N N . LEU A 1 75 ? -7.350 -2.816 -4.256 1.00 93.94 75 LEU A N 1
ATOM 588 C CA . LEU A 1 75 ? -8.718 -3.024 -3.785 1.00 93.94 75 LEU A CA 1
ATOM 589 C C . LEU A 1 75 ? -8.838 -4.282 -2.923 1.00 93.94 75 LEU A C 1
ATOM 591 O O . LEU A 1 75 ? -9.481 -4.230 -1.876 1.00 93.94 75 LEU A O 1
ATOM 595 N N . MET A 1 76 ? -8.196 -5.386 -3.316 1.00 93.81 76 MET A N 1
ATOM 596 C CA . MET A 1 76 ? -8.188 -6.615 -2.515 1.00 93.81 76 MET A CA 1
ATOM 597 C C . MET A 1 76 ? -7.569 -6.385 -1.134 1.00 93.81 76 MET A C 1
ATOM 599 O O . MET A 1 76 ? -8.170 -6.749 -0.126 1.00 93.81 76 MET A O 1
ATOM 603 N N . GLU A 1 77 ? -6.402 -5.742 -1.064 1.00 91.06 77 GLU A N 1
ATOM 604 C CA . GLU A 1 77 ? -5.756 -5.433 0.214 1.00 91.06 77 GLU A CA 1
ATOM 605 C C . GLU A 1 77 ? -6.576 -4.440 1.041 1.00 91.06 77 GLU A C 1
ATOM 607 O O . GLU A 1 77 ? -6.772 -4.660 2.235 1.00 91.06 77 GLU A O 1
ATOM 612 N N . THR A 1 78 ? -7.120 -3.396 0.413 1.00 92.31 78 THR A N 1
ATOM 613 C CA . THR A 1 78 ? -8.038 -2.456 1.073 1.00 92.31 78 THR A CA 1
ATOM 614 C C . THR A 1 78 ? -9.230 -3.199 1.675 1.00 92.31 78 THR A C 1
ATOM 616 O O . THR A 1 78 ? -9.588 -2.949 2.825 1.00 92.31 78 THR A O 1
ATOM 619 N N . GLY A 1 79 ? -9.811 -4.152 0.941 1.00 92.25 79 GLY A N 1
ATOM 620 C CA . GLY A 1 79 ? -10.900 -5.002 1.416 1.00 92.25 79 GLY A CA 1
ATOM 621 C C . GLY A 1 79 ? -10.494 -5.859 2.614 1.00 92.25 79 GLY A C 1
ATOM 622 O O . GLY A 1 79 ? -11.193 -5.862 3.626 1.00 92.25 79 GLY A O 1
ATOM 623 N N . ILE A 1 80 ? -9.338 -6.522 2.549 1.00 92.69 80 ILE A N 1
ATOM 624 C CA . ILE A 1 80 ? -8.804 -7.332 3.656 1.00 92.69 80 ILE A CA 1
ATOM 625 C C . ILE A 1 80 ? -8.571 -6.466 4.902 1.00 92.69 80 ILE A C 1
ATOM 627 O O . ILE A 1 80 ? -9.008 -6.821 5.998 1.00 92.69 80 ILE A O 1
ATOM 631 N N . LEU A 1 81 ? -7.930 -5.306 4.747 1.00 89.38 81 LEU A N 1
ATOM 632 C CA . LEU A 1 81 ? -7.667 -4.377 5.848 1.00 89.38 81 LEU A CA 1
ATOM 633 C C . LEU A 1 81 ? -8.957 -3.785 6.420 1.00 89.38 81 LEU A C 1
ATOM 635 O O . LEU A 1 81 ? -9.060 -3.580 7.630 1.00 89.38 81 LEU A O 1
ATOM 639 N N . PHE A 1 82 ? -9.962 -3.548 5.580 1.00 90.38 82 PHE A N 1
ATOM 640 C CA . PHE A 1 82 ? -11.275 -3.105 6.024 1.00 90.38 82 PHE A CA 1
ATOM 641 C C . PHE A 1 82 ? -11.996 -4.190 6.834 1.00 90.38 82 PHE A C 1
ATOM 643 O O . PHE A 1 82 ? -12.524 -3.893 7.905 1.00 90.38 82 PHE A O 1
ATOM 650 N N . VAL A 1 83 ? -11.951 -5.453 6.398 1.00 90.75 83 VAL A N 1
ATOM 651 C CA . VAL A 1 83 ? -12.478 -6.590 7.174 1.00 90.75 83 VAL A CA 1
ATOM 652 C C . VAL A 1 83 ? -11.749 -6.716 8.512 1.00 90.75 83 VAL A C 1
ATOM 654 O O . VAL A 1 83 ? -12.401 -6.844 9.546 1.00 90.75 83 VAL A O 1
ATOM 657 N N . ALA A 1 84 ? -10.419 -6.598 8.530 1.00 87.88 84 ALA A N 1
ATOM 658 C CA . ALA A 1 84 ? -9.640 -6.599 9.769 1.00 87.88 84 ALA A CA 1
ATOM 659 C C . ALA A 1 84 ? -10.023 -5.428 10.696 1.00 87.88 84 ALA A C 1
ATOM 661 O O . ALA A 1 84 ? -10.131 -5.592 11.914 1.00 87.88 84 ALA A O 1
ATOM 662 N N . PHE A 1 85 ? -10.286 -4.249 10.129 1.00 86.81 85 PHE A N 1
ATOM 663 C CA . PHE A 1 85 ? -10.758 -3.085 10.873 1.00 86.81 85 PHE A CA 1
ATOM 664 C C . PHE A 1 85 ? -12.156 -3.305 11.473 1.00 86.81 85 PHE A C 1
ATOM 666 O O . PHE A 1 85 ? -12.367 -3.001 12.649 1.00 86.81 85 PHE A O 1
ATOM 673 N N . LEU A 1 86 ? -13.095 -3.877 10.714 1.00 87.75 86 LEU A N 1
ATOM 674 C CA . LEU A 1 86 ? -14.423 -4.239 11.216 1.00 87.75 86 LEU A CA 1
ATOM 675 C C . LEU A 1 86 ? -14.347 -5.320 12.297 1.00 87.75 86 LEU A C 1
ATOM 677 O O . LEU A 1 86 ? -14.996 -5.188 13.335 1.00 87.75 86 LEU A O 1
ATOM 681 N N . ALA A 1 87 ? -13.508 -6.338 12.096 1.00 87.31 87 ALA A N 1
ATOM 682 C CA . ALA A 1 87 ? -13.247 -7.364 13.096 1.00 87.31 87 ALA A CA 1
ATOM 683 C C . ALA A 1 87 ? -12.750 -6.720 14.395 1.00 87.31 87 ALA A C 1
ATOM 685 O O . ALA A 1 87 ? -13.327 -6.977 15.445 1.00 87.31 87 ALA A O 1
ATOM 686 N N . LYS A 1 88 ? -11.783 -5.791 14.333 1.00 83.75 88 LYS A N 1
ATOM 687 C CA . LYS A 1 88 ? -11.314 -5.020 15.499 1.00 83.75 88 LYS A CA 1
ATOM 688 C C . LYS A 1 88 ? -12.436 -4.234 16.188 1.00 83.75 88 LYS A C 1
ATOM 690 O O . LYS A 1 88 ? -12.459 -4.161 17.415 1.00 83.75 88 LYS A O 1
ATOM 695 N N . LEU A 1 89 ? -13.357 -3.632 15.431 1.00 83.06 89 LEU A N 1
ATOM 696 C CA . LEU A 1 89 ? -14.502 -2.918 16.007 1.00 83.06 89 LEU A CA 1
ATOM 697 C C . LEU A 1 89 ? -15.482 -3.865 16.719 1.00 83.06 89 LEU A C 1
ATOM 699 O O . LEU A 1 89 ? -15.993 -3.503 17.779 1.00 83.06 89 LEU A O 1
ATOM 703 N N . GLY A 1 90 ? -15.716 -5.059 16.166 1.00 80.50 90 GLY A N 1
ATO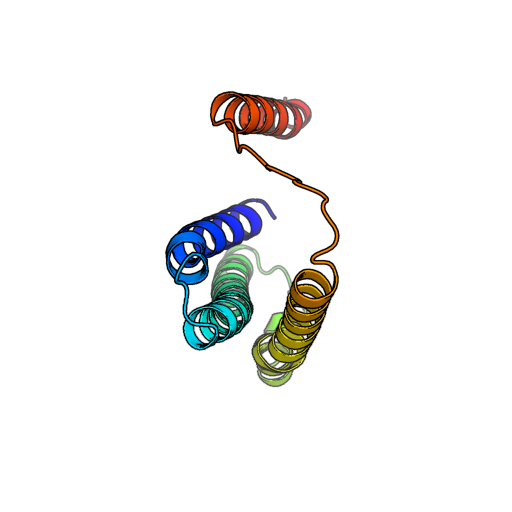M 704 C CA . GLY A 1 90 ? -16.557 -6.099 16.770 1.00 80.50 90 GLY A CA 1
ATOM 705 C C . GLY A 1 90 ? -15.896 -6.806 17.959 1.00 80.50 90 GLY A C 1
ATOM 706 O O . GLY A 1 90 ? -16.561 -7.137 18.936 1.00 80.50 90 GLY A O 1
ATOM 707 N N . LEU A 1 91 ? -14.569 -6.951 17.931 1.00 82.25 91 LEU A N 1
ATOM 708 C CA . LEU A 1 91 ? -13.732 -7.541 18.981 1.00 82.25 91 LEU A CA 1
ATOM 709 C C . LEU A 1 91 ? -13.477 -6.604 20.171 1.00 82.25 91 LEU A C 1
ATOM 711 O O . LEU A 1 91 ? -12.576 -6.873 20.958 1.00 82.25 91 LEU A O 1
ATOM 715 N N . LYS A 1 92 ? -14.302 -5.571 20.396 1.00 57.62 92 LYS A N 1
ATOM 716 C CA . LYS A 1 92 ? -14.322 -4.745 21.626 1.00 57.62 92 LYS A CA 1
ATOM 717 C C . LYS A 1 92 ? -14.640 -5.533 22.925 1.00 57.62 92 LYS A C 1
ATOM 719 O O . LYS A 1 92 ? -15.178 -4.979 23.881 1.00 57.62 92 LYS A O 1
ATOM 724 N N . ARG A 1 93 ? -14.302 -6.823 23.011 1.00 51.34 93 ARG A N 1
ATOM 725 C CA . ARG A 1 93 ? -14.062 -7.527 24.273 1.00 51.34 93 ARG A CA 1
ATOM 726 C C . ARG A 1 93 ? -12.694 -7.101 24.806 1.00 51.34 93 ARG A C 1
ATOM 728 O O . ARG A 1 93 ? -11.723 -7.107 24.065 1.00 51.34 93 ARG A O 1
ATOM 735 N N . LYS A 1 94 ? -12.671 -6.730 26.089 1.00 49.91 94 LYS A N 1
ATOM 736 C CA . LYS A 1 94 ? -11.541 -6.304 26.936 1.00 49.91 94 LYS A CA 1
ATOM 737 C C . LYS A 1 94 ? -10.236 -7.091 26.720 1.00 49.91 94 LYS A C 1
ATOM 739 O O . LYS A 1 94 ? -9.837 -7.883 27.567 1.00 49.91 94 LYS A O 1
ATOM 744 N N . VAL A 1 95 ? -9.543 -6.846 25.622 1.00 55.09 95 VAL A N 1
ATOM 745 C CA . VAL A 1 95 ? -8.138 -7.200 25.478 1.00 55.09 95 VAL A CA 1
ATOM 746 C C . VAL A 1 95 ? -7.435 -5.893 25.162 1.00 55.09 95 VAL A C 1
ATOM 748 O O . VAL A 1 95 ? -7.384 -5.457 24.013 1.00 55.09 95 VAL A O 1
ATOM 751 N N . ASN A 1 96 ? -6.966 -5.226 26.218 1.00 46.03 96 ASN A N 1
ATOM 752 C CA . ASN A 1 96 ? -6.016 -4.127 26.100 1.00 46.03 96 ASN A CA 1
ATOM 753 C C . ASN A 1 96 ? -4.698 -4.720 25.593 1.00 46.03 96 ASN A C 1
ATOM 755 O O . ASN A 1 96 ? -3.793 -5.014 26.364 1.00 46.03 96 ASN A O 1
ATOM 759 N N . LEU A 1 97 ? -4.605 -4.939 24.282 1.00 50.06 97 LEU A N 1
ATOM 760 C CA . LEU A 1 97 ? -3.316 -5.011 23.605 1.00 50.06 97 LEU A CA 1
ATOM 761 C C . LEU A 1 97 ? -2.832 -3.570 23.453 1.00 50.06 97 LEU A C 1
ATOM 763 O O . LEU A 1 97 ? -2.950 -2.956 22.392 1.00 50.06 97 LEU A O 1
ATOM 767 N N . GLU A 1 98 ? -2.361 -3.010 24.563 1.00 51.66 98 GLU A N 1
ATOM 768 C CA . GLU A 1 98 ? -1.555 -1.796 24.567 1.00 51.66 98 GLU A CA 1
ATOM 769 C C . GLU A 1 98 ? -0.207 -2.169 23.949 1.00 51.66 98 GLU A C 1
ATOM 771 O O . GLU A 1 98 ? 0.703 -2.660 24.610 1.00 51.66 98 GLU A O 1
ATOM 776 N N . PHE A 1 99 ? -0.107 -2.034 22.626 1.00 54.00 99 PHE A N 1
ATOM 777 C CA . PHE A 1 99 ? 1.168 -2.147 21.932 1.00 54.00 99 PHE A CA 1
ATOM 778 C C . PHE A 1 99 ? 1.926 -0.835 22.149 1.00 54.00 99 PHE A C 1
ATOM 780 O O . PHE A 1 99 ? 1.888 0.069 21.311 1.00 54.00 99 PHE A O 1
ATOM 787 N N . GLU A 1 100 ? 2.563 -0.697 23.310 1.00 56.94 100 GLU A N 1
ATOM 788 C CA . GLU A 1 100 ? 3.506 0.388 23.550 1.00 56.94 100 GLU A CA 1
ATOM 789 C C . GLU A 1 100 ? 4.747 0.140 22.690 1.00 56.94 100 GLU A C 1
ATOM 791 O O . GLU A 1 100 ? 5.613 -0.679 22.998 1.00 56.94 100 GLU A O 1
ATOM 796 N N . SER A 1 101 ? 4.813 0.820 21.546 1.00 50.41 101 SER A N 1
ATOM 797 C CA . SER A 1 101 ? 5.986 0.805 20.677 1.00 50.41 101 SER A CA 1
ATOM 798 C C . SER A 1 101 ? 7.145 1.511 21.386 1.00 50.41 101 SER A C 1
ATOM 800 O O . SER A 1 101 ? 7.390 2.700 21.173 1.00 50.41 101 SER A O 1
ATOM 802 N N . HIS A 1 102 ? 7.878 0.789 22.232 1.00 71.25 102 HIS A N 1
ATOM 803 C CA . HIS A 1 102 ? 9.102 1.297 22.832 1.00 71.25 102 HIS A CA 1
ATOM 804 C C . HIS A 1 102 ? 10.166 1.468 21.747 1.00 71.25 102 HIS A C 1
ATOM 806 O O . HIS A 1 102 ? 10.680 0.499 21.190 1.00 71.25 102 HIS A O 1
ATOM 812 N N . TRP A 1 103 ? 10.512 2.724 21.462 1.00 70.56 103 TRP A N 1
ATOM 813 C CA . TRP A 1 103 ? 11.518 3.110 20.467 1.00 70.56 103 TRP A CA 1
ATOM 814 C C . TRP A 1 103 ? 12.845 2.356 20.630 1.00 70.56 103 TRP A C 1
ATOM 816 O O . TRP A 1 103 ? 13.477 2.014 19.636 1.00 70.56 103 TRP A O 1
ATOM 826 N N . LEU A 1 104 ? 13.220 2.030 21.871 1.00 75.56 104 LEU A N 1
ATOM 827 C CA . LEU A 1 104 ? 14.413 1.255 22.205 1.00 75.56 104 LEU A CA 1
ATOM 828 C C . LEU A 1 104 ? 14.360 -0.178 21.650 1.00 75.56 104 LEU A C 1
ATOM 830 O O . LEU A 1 104 ? 15.359 -0.678 21.142 1.00 75.56 104 LEU A O 1
ATOM 834 N N . LEU A 1 105 ? 13.188 -0.816 21.715 1.00 73.69 105 LEU A N 1
ATOM 835 C CA . LEU A 1 105 ? 12.961 -2.171 21.212 1.00 73.69 105 LEU A CA 1
ATOM 836 C C . LEU A 1 105 ? 12.898 -2.188 19.677 1.00 73.69 105 LEU A C 1
ATOM 838 O O . LEU A 1 105 ? 13.434 -3.085 19.031 1.00 73.69 105 LEU A O 1
ATOM 842 N N . SER A 1 106 ? 12.304 -1.156 19.073 1.00 73.69 106 SER A N 1
ATOM 843 C CA . SER A 1 106 ? 12.329 -0.977 17.616 1.00 73.69 106 SER A CA 1
ATOM 844 C C . SER A 1 106 ? 13.747 -0.704 17.099 1.00 73.69 106 SER A C 1
ATOM 846 O O . SER A 1 106 ? 14.134 -1.220 16.052 1.00 73.69 106 SER A O 1
ATOM 848 N N . PHE A 1 107 ? 14.547 0.069 17.840 1.00 77.38 107 PHE A N 1
ATOM 849 C CA . PHE A 1 107 ? 15.935 0.377 17.492 1.00 77.38 107 PHE A CA 1
ATOM 850 C C . PHE A 1 107 ? 16.862 -0.836 17.651 1.00 77.38 107 PHE A C 1
ATOM 852 O O . PHE A 1 107 ? 17.702 -1.080 16.786 1.00 77.38 107 PHE A O 1
ATOM 859 N N . SER A 1 108 ? 16.686 -1.645 18.699 1.00 78.69 108 SER A N 1
ATOM 860 C CA . SER A 1 108 ? 17.460 -2.881 18.867 1.00 78.69 108 SER A CA 1
ATOM 861 C C . SER A 1 108 ? 17.147 -3.906 17.773 1.00 78.69 108 SER A C 1
ATOM 863 O O . SER A 1 108 ? 18.068 -4.516 17.229 1.00 78.69 108 SER A O 1
ATOM 865 N N . MET A 1 109 ? 15.879 -4.032 17.372 1.00 78.88 109 MET A N 1
ATOM 866 C CA . MET A 1 109 ? 15.481 -4.873 16.237 1.00 78.88 109 MET A CA 1
ATOM 867 C C . MET A 1 109 ? 16.056 -4.368 14.905 1.00 78.88 109 MET A C 1
ATOM 869 O O . MET A 1 109 ? 16.467 -5.178 14.075 1.00 78.88 109 MET A O 1
ATOM 873 N N . LEU A 1 110 ? 16.152 -3.048 14.708 1.00 78.88 110 LEU A N 1
ATOM 874 C CA . LEU A 1 110 ? 16.804 -2.456 13.534 1.00 78.88 110 LEU A CA 1
ATOM 875 C C . LEU A 1 110 ? 18.300 -2.806 13.479 1.00 78.88 110 LEU A C 1
ATOM 877 O O . LEU A 1 110 ? 18.794 -3.221 12.431 1.00 78.88 110 LEU A O 1
ATOM 881 N N . LEU A 1 111 ? 19.016 -2.675 14.600 1.00 82.62 111 LEU A N 1
ATOM 882 C CA . LEU A 1 111 ? 20.432 -3.046 14.685 1.00 82.62 111 LEU A CA 1
ATOM 883 C C . LEU A 1 111 ? 20.643 -4.543 14.437 1.00 82.62 111 LEU A C 1
ATOM 885 O O . LEU A 1 111 ? 21.530 -4.913 13.671 1.00 82.62 111 LEU A O 1
ATOM 889 N N . ALA A 1 112 ? 19.804 -5.400 15.021 1.00 81.25 112 ALA A N 1
ATOM 890 C CA . ALA A 1 112 ? 19.854 -6.841 14.782 1.00 81.25 112 ALA A CA 1
ATOM 891 C C . ALA A 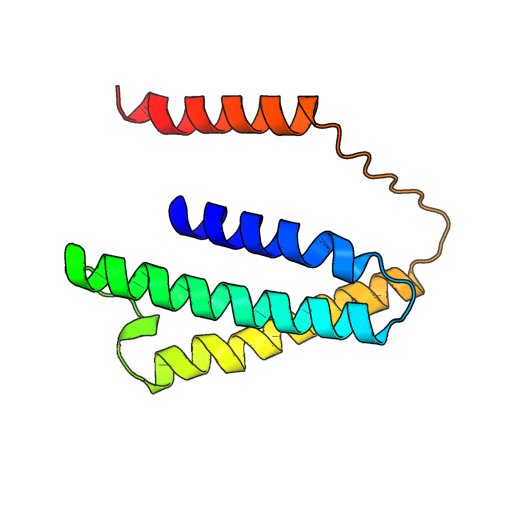1 112 ? 19.635 -7.178 13.298 1.00 81.25 112 ALA A C 1
ATOM 893 O O . ALA A 1 112 ? 20.376 -7.976 12.726 1.00 81.25 112 ALA A O 1
ATOM 894 N N . ALA A 1 113 ? 18.670 -6.523 12.649 1.00 75.56 113 ALA A N 1
ATOM 895 C CA . ALA A 1 113 ? 18.420 -6.698 11.223 1.00 75.56 113 ALA A CA 1
ATOM 896 C C . ALA A 1 113 ? 19.610 -6.241 10.360 1.00 75.56 113 ALA A C 1
ATOM 898 O O . ALA A 1 113 ? 19.973 -6.937 9.415 1.00 75.56 113 ALA A O 1
ATOM 899 N N . LEU A 1 114 ? 20.250 -5.115 10.697 1.00 75.31 114 LEU A N 1
ATOM 900 C CA . LEU A 1 114 ? 21.455 -4.644 10.006 1.00 75.31 114 LEU A CA 1
ATOM 901 C C . LEU A 1 114 ? 22.608 -5.643 10.128 1.00 75.31 114 LEU A C 1
ATOM 903 O O . LEU A 1 114 ? 23.254 -5.938 9.127 1.00 75.31 114 LEU A O 1
ATOM 907 N N . ILE A 1 115 ? 22.831 -6.202 11.320 1.00 83.44 115 ILE A N 1
ATOM 908 C CA . ILE A 1 115 ? 23.868 -7.218 11.541 1.00 83.44 115 ILE A CA 1
ATOM 909 C C . ILE A 1 115 ? 23.595 -8.445 10.670 1.00 83.44 115 ILE A C 1
ATOM 911 O O . ILE A 1 115 ? 24.468 -8.852 9.912 1.00 83.44 115 ILE A O 1
ATOM 915 N N 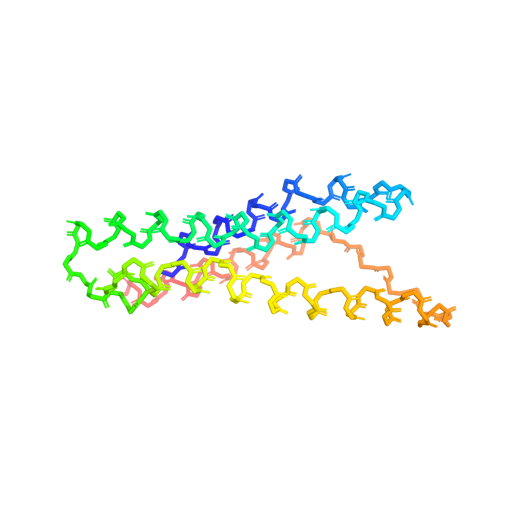. VAL A 1 116 ? 22.377 -8.991 10.704 1.00 80.88 116 VAL A N 1
ATOM 916 C CA . VAL A 1 116 ? 22.004 -10.171 9.901 1.00 80.88 116 VAL A CA 1
ATOM 917 C C . VAL A 1 116 ? 22.147 -9.917 8.397 1.00 80.88 116 VAL A C 1
ATOM 919 O O . VAL A 1 116 ? 22.497 -10.826 7.653 1.00 80.88 116 VAL A O 1
ATOM 922 N N . VAL A 1 117 ? 21.893 -8.691 7.938 1.00 75.75 117 VAL A N 1
ATOM 923 C CA . VAL A 1 117 ? 22.015 -8.310 6.524 1.00 75.75 117 VAL A CA 1
ATOM 924 C C . VAL A 1 117 ? 23.469 -8.128 6.083 1.00 75.75 117 VAL A C 1
ATOM 926 O O . VAL A 1 117 ? 23.803 -8.478 4.953 1.00 75.75 117 VAL A O 1
ATOM 929 N N . VAL A 1 118 ? 24.322 -7.570 6.942 1.00 71.88 118 VAL A N 1
ATOM 930 C CA . VAL A 1 118 ? 25.724 -7.266 6.610 1.00 71.88 118 VAL A CA 1
ATOM 931 C C . VAL A 1 118 ? 26.637 -8.477 6.821 1.00 71.88 118 VAL A C 1
ATOM 933 O O . VAL A 1 118 ? 27.604 -8.642 6.089 1.00 71.88 118 VAL A O 1
ATOM 936 N N . MET A 1 119 ? 26.317 -9.362 7.766 1.00 64.75 119 MET A N 1
ATOM 937 C CA . MET A 1 119 ? 27.113 -10.556 8.070 1.00 64.75 119 MET A CA 1
ATOM 938 C C . MET A 1 119 ? 27.342 -11.520 6.883 1.00 64.75 119 MET A C 1
ATOM 940 O O . MET A 1 119 ? 28.437 -12.056 6.807 1.00 64.75 119 MET A O 1
ATOM 944 N N . PRO A 1 120 ? 26.407 -11.740 5.934 1.00 63.03 120 PRO A N 1
ATOM 945 C CA . PRO A 1 120 ? 26.676 -12.546 4.736 1.00 63.03 120 PRO A CA 1
ATOM 946 C C . PRO A 1 120 ? 27.449 -11.807 3.625 1.00 63.03 120 PRO A C 1
ATOM 948 O O . PRO A 1 120 ? 27.682 -12.394 2.570 1.00 63.03 120 PRO A O 1
ATOM 951 N N . LEU A 1 121 ? 27.797 -10.526 3.810 1.00 52.16 121 LEU A N 1
ATOM 952 C CA . LEU A 1 121 ? 28.580 -9.719 2.860 1.00 52.16 121 LEU A CA 1
ATOM 953 C C . LEU A 1 121 ? 30.070 -9.603 3.248 1.00 52.16 121 LEU A C 1
ATOM 955 O O . LEU A 1 121 ? 30.828 -8.974 2.508 1.00 52.16 121 LEU A O 1
ATOM 959 N N . ILE A 1 122 ? 30.470 -10.187 4.384 1.00 51.03 122 ILE A N 1
ATOM 960 C CA . ILE A 1 122 ? 31.854 -10.311 4.877 1.00 51.03 122 ILE A CA 1
ATOM 961 C C . ILE A 1 122 ? 32.255 -11.782 4.785 1.00 51.03 122 ILE A C 1
ATOM 963 O O . ILE A 1 122 ? 33.384 -12.047 4.320 1.00 51.03 122 ILE A O 1
#

pLDDT: mean 82.25, std 12.23, range [46.03, 95.12]

Sequence (122 aa):
PMIAIMLQSLLVFSFVKVFERKQIGYKILSIASLSFGWRALFIANIAINHALTGFPFSQLVSSQATLSFIFLYGLMETGILFVAFLAKLGLKRKVNLEFESHWLLSFSMLLAALIVVVMPLI

Foldseek 3Di:
DVVLVVQLVVLCVVLPVQCPDPDVVSVLVSLLCSLLVSLVVVVVVVVVVCVVPVDDDQCVPDPVSVCCSRPVVSVVSSVVVVVVVVVVVVVPPPDPPVPPPDVVVVVVVVVVVVCVVCVVVD

Radius of gyration: 17.79 Å; chains: 1; bounding box: 48×23×46 Å

Secondary structure (DSSP, 8-state):
-HHHHHHHHHHHHHHHHHHTSSSHHHHHHHHHHHHHHHHHHHHHHHHHHHHHH----GGGS-HHHHHIIIIIHHHHHHHHHHHHHHHHHHT-SS--------HHHHHHHHHHHHHHHHGGG-